Protein AF-A0A076MZD9-F1 (afdb_monomer_lite)

Structure (mmCIF, N/CA/C/O backbone):
data_AF-A0A076MZD9-F1
#
_entry.id   AF-A0A076MZD9-F1
#
loop_
_atom_site.group_PDB
_atom_site.id
_atom_site.type_symbol
_atom_site.label_atom_id
_atom_site.label_alt_id
_atom_site.label_comp_id
_atom_site.label_asym_id
_atom_site.label_entity_id
_atom_site.label_seq_id
_atom_site.pdbx_PDB_ins_code
_atom_site.Cartn_x
_atom_site.Cartn_y
_atom_site.Cartn_z
_atom_site.occupancy
_atom_site.B_iso_or_equiv
_atom_site.auth_seq_id
_atom_site.auth_comp_id
_atom_site.auth_asym_id
_atom_site.auth_atom_id
_atom_site.pdbx_PDB_model_num
ATOM 1 N N . MET A 1 1 ? -9.188 -20.557 -16.713 1.00 52.84 1 MET A N 1
ATOM 2 C CA . MET A 1 1 ? -7.982 -19.755 -16.389 1.00 52.84 1 MET A CA 1
ATOM 3 C C . MET A 1 1 ? -8.186 -19.098 -15.032 1.00 52.84 1 MET A C 1
ATOM 5 O O . MET A 1 1 ? -9.290 -18.648 -14.769 1.00 52.84 1 MET A O 1
ATOM 9 N N . GLY A 1 2 ? -7.178 -19.097 -14.156 1.0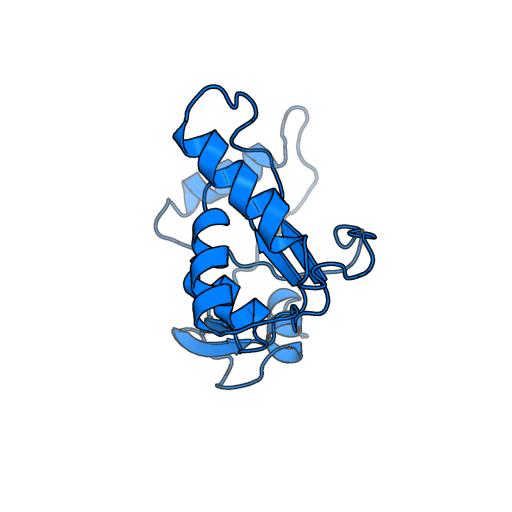0 81.75 2 GLY A N 1
ATOM 10 C CA . GLY A 1 2 ? -7.291 -18.503 -12.817 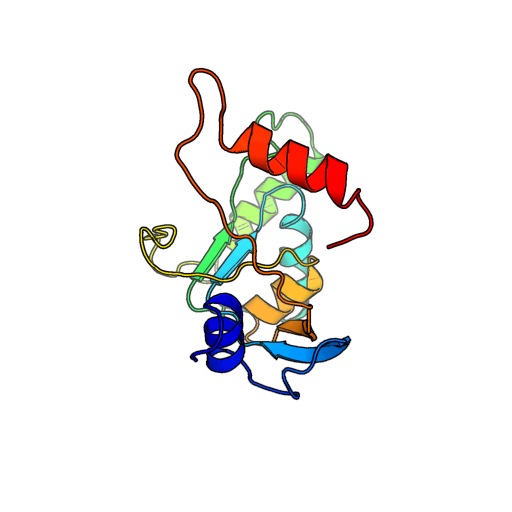1.00 81.75 2 GLY A CA 1
ATOM 11 C C . GLY A 1 2 ? -7.004 -16.998 -12.803 1.00 81.75 2 GLY A C 1
ATOM 12 O O . GLY A 1 2 ? -6.298 -16.494 -13.670 1.00 81.75 2 GLY A O 1
ATOM 13 N N . PHE A 1 3 ? -7.520 -16.295 -11.794 1.00 87.44 3 PHE A N 1
ATOM 14 C CA . PHE A 1 3 ? -7.261 -14.868 -11.579 1.00 87.44 3 PHE A CA 1
ATOM 15 C C . PHE A 1 3 ? -5.767 -14.551 -11.335 1.00 87.44 3 PHE A C 1
ATOM 17 O O . PHE A 1 3 ? -5.049 -15.399 -10.782 1.00 87.44 3 PHE A O 1
ATOM 24 N N . PRO A 1 4 ? -5.291 -13.336 -11.689 1.00 92.12 4 PRO A N 1
ATOM 25 C CA . PRO A 1 4 ? -3.926 -12.901 -11.394 1.00 92.12 4 PRO A CA 1
ATOM 26 C C . PRO A 1 4 ? -3.673 -12.828 -9.882 1.00 92.12 4 PRO A C 1
ATOM 28 O O . PRO A 1 4 ? -4.600 -12.693 -9.083 1.00 92.12 4 PRO A O 1
ATOM 31 N N . VAL A 1 5 ? -2.404 -12.895 -9.470 1.00 93.38 5 VAL A N 1
ATOM 32 C CA . VAL A 1 5 ? -2.030 -12.918 -8.043 1.00 93.38 5 VAL A CA 1
ATOM 33 C C . VAL A 1 5 ? -2.530 -11.690 -7.280 1.00 93.38 5 VAL A C 1
ATOM 35 O O . VAL A 1 5 ? -3.070 -11.841 -6.190 1.00 93.38 5 VAL A O 1
ATOM 38 N N . ALA A 1 6 ? -2.441 -10.497 -7.878 1.00 93.50 6 ALA A N 1
ATOM 39 C CA . ALA A 1 6 ? -2.953 -9.266 -7.278 1.00 93.50 6 ALA A CA 1
ATOM 40 C C . ALA A 1 6 ? -4.459 -9.360 -7.001 1.00 93.50 6 ALA A C 1
ATOM 42 O O . ALA A 1 6 ? -4.914 -8.986 -5.926 1.00 93.50 6 ALA A O 1
ATOM 43 N N . ARG A 1 7 ? -5.221 -9.951 -7.931 1.00 94.25 7 ARG A N 1
ATOM 44 C CA . ARG A 1 7 ? -6.657 -10.163 -7.755 1.00 94.25 7 ARG A CA 1
ATOM 45 C C . ARG A 1 7 ? -6.946 -11.119 -6.605 1.00 94.25 7 ARG A C 1
ATOM 47 O O . ARG A 1 7 ? -7.753 -10.800 -5.747 1.00 94.25 7 ARG A O 1
ATOM 54 N N . LYS A 1 8 ? -6.246 -12.251 -6.551 1.00 94.81 8 LYS A N 1
ATOM 55 C CA . LYS A 1 8 ? -6.401 -13.225 -5.461 1.00 94.81 8 LYS A CA 1
ATOM 56 C C . LYS A 1 8 ? -6.099 -12.613 -4.091 1.00 94.81 8 LYS A C 1
ATOM 58 O O . LYS A 1 8 ? -6.799 -12.915 -3.134 1.00 94.81 8 LYS A O 1
ATOM 63 N N . LEU A 1 9 ? -5.077 -11.756 -4.009 1.00 95.12 9 LEU A N 1
ATOM 64 C CA . LEU A 1 9 ? -4.731 -11.038 -2.781 1.00 95.12 9 LEU A CA 1
ATOM 65 C C . LEU A 1 9 ? -5.803 -10.018 -2.386 1.00 95.12 9 LEU A C 1
ATOM 67 O O . LEU A 1 9 ? -6.134 -9.935 -1.210 1.00 95.12 9 LEU A O 1
ATOM 71 N N . ILE A 1 10 ? -6.351 -9.265 -3.343 1.00 95.56 10 ILE A N 1
ATOM 72 C CA . ILE A 1 10 ? -7.463 -8.335 -3.092 1.00 95.56 10 ILE A CA 1
ATOM 73 C C . ILE A 1 10 ? -8.682 -9.110 -2.586 1.00 95.56 10 ILE A C 1
ATOM 75 O O . ILE A 1 10 ? -9.214 -8.783 -1.531 1.00 95.56 10 ILE A O 1
ATOM 79 N N . ASP A 1 11 ? -9.069 -10.180 -3.283 1.00 95.19 11 ASP A N 1
ATOM 80 C CA . ASP A 1 11 ? -10.244 -10.982 -2.938 1.00 95.19 11 ASP A CA 1
ATOM 81 C C . ASP A 1 11 ? -10.111 -11.618 -1.542 1.00 95.19 11 ASP A C 1
ATOM 83 O O . ASP A 1 11 ? -11.075 -11.634 -0.783 1.00 95.19 11 ASP A O 1
ATOM 87 N N . SER A 1 12 ? -8.917 -12.080 -1.147 1.00 95.81 12 SER A N 1
ATOM 88 C CA . SER A 1 12 ? -8.705 -12.676 0.181 1.00 95.81 12 SER A CA 1
ATOM 89 C C . SER A 1 12 ? -8.672 -11.665 1.338 1.00 95.81 12 SER A C 1
ATOM 91 O O . SER A 1 12 ? -8.647 -12.075 2.498 1.00 95.81 12 SER A O 1
ATOM 93 N N . HIS A 1 13 ? -8.614 -10.363 1.046 1.00 96.38 13 HIS A N 1
ATOM 94 C CA . HIS A 1 13 ? -8.588 -9.282 2.044 1.00 96.38 13 HIS A CA 1
ATOM 95 C C . HIS A 1 13 ? -9.804 -8.357 1.941 1.00 96.38 13 HIS A C 1
ATOM 97 O O . HIS A 1 13 ? -9.897 -7.396 2.705 1.00 96.38 13 HIS A O 1
ATOM 103 N N . LEU A 1 14 ? -10.732 -8.640 1.025 1.00 97.62 14 LEU A N 1
ATOM 104 C CA . LEU A 1 14 ? -11.941 -7.861 0.823 1.00 97.62 14 LEU A CA 1
ATOM 105 C C . LEU A 1 14 ? -12.865 -7.991 2.034 1.00 97.62 14 LEU A C 1
ATOM 107 O O . LEU A 1 14 ? -13.240 -9.094 2.426 1.00 97.62 14 LEU A O 1
ATOM 111 N N . VAL A 1 15 ? -13.242 -6.853 2.611 1.00 97.69 15 VAL A N 1
ATOM 112 C CA . VAL A 1 15 ? -14.207 -6.783 3.718 1.00 97.69 15 VAL A CA 1
ATOM 113 C C . VAL A 1 15 ? -15.501 -6.082 3.321 1.00 97.69 15 VAL A C 1
ATOM 115 O O . VAL A 1 15 ? -16.539 -6.336 3.925 1.00 97.69 15 VAL A O 1
ATOM 118 N N . SER A 1 16 ? -15.466 -5.222 2.300 1.00 97.69 16 SER A N 1
ATOM 119 C CA . SER A 1 16 ? -16.648 -4.534 1.780 1.00 97.69 16 SER A CA 1
ATOM 120 C C . SER A 1 16 ? -16.481 -4.138 0.311 1.00 97.69 16 SER A C 1
ATOM 122 O O . SER A 1 16 ? -15.366 -4.007 -0.200 1.00 97.69 16 SER A O 1
ATOM 124 N N . GLY A 1 17 ? -17.611 -3.933 -0.368 1.00 96.44 17 GLY A N 1
ATOM 125 C CA . GLY A 1 17 ? -17.660 -3.581 -1.786 1.00 96.44 17 GLY A CA 1
ATOM 126 C C . GLY A 1 17 ? -17.569 -4.788 -2.721 1.00 96.44 17 GLY A C 1
ATOM 127 O O . GLY A 1 17 ? -17.464 -5.938 -2.296 1.00 96.44 17 GLY A O 1
ATOM 128 N N . ALA A 1 18 ? -17.636 -4.512 -4.022 1.00 94.50 18 ALA A N 1
ATOM 129 C CA . ALA A 1 18 ? -17.438 -5.508 -5.066 1.00 94.50 18 ALA A CA 1
ATOM 130 C C . ALA A 1 18 ? -16.113 -5.215 -5.779 1.00 94.50 18 ALA A C 1
ATOM 132 O O . ALA A 1 18 ? -15.872 -4.062 -6.146 1.00 94.50 18 ALA A O 1
ATOM 133 N N . PRO A 1 19 ? -15.272 -6.227 -6.032 1.00 92.81 19 PRO A N 1
ATOM 134 C CA . PRO A 1 19 ? -13.977 -6.044 -6.672 1.00 92.81 19 PRO A CA 1
ATOM 135 C C . PRO A 1 19 ? -14.169 -5.841 -8.187 1.00 92.81 19 PRO A C 1
ATOM 137 O O . PRO A 1 19 ? -13.885 -6.708 -9.013 1.00 92.81 19 PRO A O 1
ATOM 140 N N . VAL A 1 20 ? -14.702 -4.680 -8.553 1.00 95.62 20 VAL A N 1
ATOM 141 C CA . VAL A 1 20 ? -14.967 -4.220 -9.919 1.00 95.62 20 VAL A CA 1
ATOM 142 C C . VAL A 1 20 ? -14.182 -2.922 -10.117 1.00 95.62 20 VAL A C 1
ATOM 144 O O . VAL A 1 20 ? -14.363 -2.017 -9.302 1.00 95.62 20 VAL A O 1
ATOM 147 N N . PRO A 1 21 ? -13.317 -2.803 -11.144 1.00 95.94 21 PRO A N 1
ATOM 148 C CA . PRO A 1 21 ? -12.514 -1.601 -11.360 1.00 95.94 21 PRO A CA 1
ATOM 149 C C . PRO A 1 21 ? -13.330 -0.303 -11.286 1.00 95.94 21 PRO A C 1
ATOM 151 O O . PRO A 1 21 ? -14.455 -0.225 -11.780 1.00 95.94 21 PRO A O 1
ATOM 154 N N . GLY A 1 22 ? -12.776 0.705 -10.611 1.00 95.44 22 GLY A N 1
ATOM 155 C CA . GLY A 1 22 ? -13.400 2.012 -10.397 1.00 95.44 22 GLY A CA 1
ATOM 156 C C . GLY A 1 22 ? -14.433 2.085 -9.263 1.00 95.44 22 GLY A C 1
ATOM 157 O O . GLY A 1 22 ? -14.733 3.193 -8.812 1.00 95.44 22 GLY A O 1
ATOM 158 N N . ARG A 1 23 ? -14.954 0.953 -8.763 1.00 97.06 23 ARG A N 1
ATOM 159 C CA . ARG A 1 23 ? -15.834 0.907 -7.578 1.00 97.06 23 ARG A CA 1
ATOM 160 C C . ARG A 1 23 ? -15.015 0.969 -6.292 1.00 97.06 23 ARG A C 1
ATOM 162 O O . ARG A 1 23 ? -13.865 0.545 -6.266 1.00 97.06 23 ARG A O 1
ATOM 169 N N . GLU A 1 24 ? -15.606 1.489 -5.225 1.00 97.50 24 GLU A N 1
ATOM 170 C CA . GLU A 1 24 ? -14.976 1.475 -3.905 1.00 97.50 24 GLU A CA 1
ATOM 171 C C . GLU A 1 24 ? -14.958 0.059 -3.315 1.00 97.50 24 GLU A C 1
ATOM 173 O O . GLU A 1 24 ? -15.928 -0.695 -3.436 1.00 97.50 24 GLU A O 1
ATOM 178 N N . ILE A 1 25 ? -13.836 -0.283 -2.687 1.00 97.75 25 ILE A N 1
ATOM 179 C CA . ILE A 1 25 ? -13.625 -1.520 -1.942 1.00 97.75 25 ILE A CA 1
ATOM 180 C C . ILE A 1 25 ? -12.986 -1.202 -0.592 1.00 97.75 25 ILE A C 1
ATOM 182 O O . ILE A 1 25 ? -12.149 -0.303 -0.494 1.00 97.75 25 ILE A O 1
ATOM 186 N N . GLY A 1 26 ? -13.357 -1.967 0.433 1.00 97.75 26 GLY A N 1
ATOM 187 C CA . GLY A 1 26 ? -12.688 -1.975 1.730 1.00 97.75 26 GLY A CA 1
ATOM 188 C C . GLY A 1 26 ? -11.789 -3.199 1.852 1.00 97.75 26 GLY A C 1
ATOM 189 O O . GLY A 1 26 ? -12.235 -4.326 1.619 1.00 97.75 26 GLY A O 1
ATOM 190 N N . LEU A 1 27 ? -10.531 -2.986 2.236 1.00 97.56 27 LEU A N 1
ATOM 191 C CA . LEU A 1 27 ? -9.541 -4.042 2.436 1.00 97.56 27 LEU A CA 1
ATOM 192 C C . LEU A 1 27 ? -9.068 -4.100 3.887 1.00 97.56 27 LEU A C 1
ATOM 194 O O . LEU A 1 27 ? -8.701 -3.086 4.480 1.00 97.56 27 LEU A O 1
ATOM 198 N N . ARG A 1 28 ? -9.004 -5.309 4.445 1.00 96.69 28 ARG A N 1
ATOM 199 C CA . ARG A 1 28 ? -8.325 -5.565 5.718 1.00 96.69 28 ARG A CA 1
ATOM 200 C C . ARG A 1 28 ? -6.817 -5.392 5.538 1.00 96.69 28 ARG A C 1
ATOM 202 O O . ARG A 1 28 ? -6.235 -5.958 4.616 1.00 96.69 28 ARG A O 1
ATOM 209 N N . VAL A 1 29 ? -6.183 -4.662 6.452 1.00 95.06 29 VAL A N 1
ATOM 210 C CA . VAL A 1 29 ? -4.735 -4.413 6.436 1.00 95.06 29 VAL A CA 1
ATOM 211 C C . VAL A 1 29 ? -4.030 -5.326 7.440 1.00 95.06 29 VAL A C 1
ATOM 213 O O . VAL A 1 29 ? -4.302 -5.272 8.637 1.00 95.06 29 VAL A O 1
ATOM 216 N N . ASP A 1 30 ? -3.099 -6.161 6.973 1.00 91.56 30 ASP A N 1
ATOM 217 C CA . ASP A 1 30 ? -2.307 -7.027 7.860 1.00 91.56 30 ASP A CA 1
ATOM 218 C C . ASP A 1 30 ? -1.163 -6.279 8.548 1.00 91.56 30 ASP A C 1
ATOM 220 O O . ASP A 1 30 ? -0.842 -6.543 9.711 1.00 91.56 30 ASP A O 1
ATOM 224 N N . GLN A 1 31 ? -0.513 -5.379 7.803 1.00 90.81 31 GLN A N 1
ATOM 225 C CA . GLN A 1 31 ? 0.705 -4.700 8.225 1.00 90.81 31 GLN A CA 1
ATOM 226 C C . GLN A 1 31 ? 0.697 -3.226 7.835 1.00 90.81 31 GLN A C 1
ATOM 228 O O . GLN A 1 31 ? 0.294 -2.869 6.731 1.00 90.81 31 GLN A O 1
ATOM 233 N N . THR A 1 32 ? 1.223 -2.381 8.717 1.00 90.06 32 THR A N 1
ATOM 234 C CA . THR A 1 32 ? 1.400 -0.946 8.477 1.00 90.06 32 THR A CA 1
ATOM 235 C C . THR A 1 32 ? 2.862 -0.549 8.624 1.00 90.06 32 THR A C 1
ATOM 237 O O . THR A 1 32 ? 3.544 -0.943 9.571 1.00 90.06 32 THR A O 1
ATOM 240 N N . LEU A 1 33 ? 3.344 0.258 7.680 1.00 89.31 33 LEU A N 1
ATOM 241 C CA .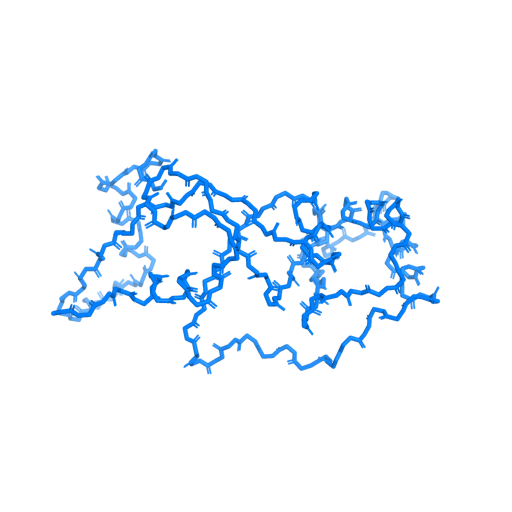 LEU A 1 33 ? 4.702 0.786 7.652 1.00 89.31 33 LEU A CA 1
ATOM 242 C C . LEU A 1 33 ? 4.629 2.306 7.556 1.00 89.31 33 LEU A C 1
ATOM 244 O O . LEU A 1 33 ? 4.061 2.855 6.617 1.00 89.31 33 LEU A O 1
ATOM 248 N N . THR A 1 34 ? 5.220 2.982 8.532 1.00 86.94 34 THR A N 1
ATOM 249 C CA . THR A 1 34 ? 5.393 4.437 8.540 1.00 86.94 34 THR A CA 1
ATOM 250 C C . THR A 1 34 ? 6.868 4.781 8.401 1.00 86.94 34 THR A C 1
ATOM 252 O O . THR A 1 34 ? 7.723 3.991 8.794 1.00 86.94 34 THR A O 1
ATOM 255 N N . GLN A 1 35 ? 7.176 5.955 7.862 1.00 82.81 35 GLN A N 1
ATOM 256 C CA . GLN A 1 35 ? 8.532 6.508 7.863 1.00 82.81 35 GLN A CA 1
ATOM 257 C C . GLN A 1 35 ? 8.593 7.770 8.736 1.00 82.81 35 GLN A C 1
ATOM 259 O O . GLN A 1 35 ? 7.582 8.236 9.263 1.00 82.81 35 GLN A O 1
ATOM 264 N N . ASP A 1 36 ? 9.779 8.302 8.978 1.00 75.69 36 ASP A N 1
ATOM 265 C CA . ASP A 1 36 ? 10.030 9.362 9.947 1.00 75.69 36 ASP A CA 1
ATOM 266 C C . ASP A 1 36 ? 9.706 10.790 9.492 1.00 75.69 36 ASP A C 1
ATOM 268 O O . ASP A 1 36 ? 9.604 11.668 10.353 1.00 75.69 36 ASP A O 1
ATOM 272 N N . ALA A 1 37 ? 9.517 11.017 8.196 1.00 72.94 37 ALA A N 1
ATOM 273 C CA . ALA A 1 37 ? 9.039 12.256 7.592 1.00 72.94 37 ALA A CA 1
ATOM 274 C C . ALA A 1 37 ? 7.501 12.410 7.666 1.00 72.94 37 ALA A C 1
ATOM 276 O O . ALA A 1 37 ? 7.036 13.440 8.158 1.00 72.94 37 ALA A O 1
ATOM 277 N N . THR A 1 38 ? 6.716 11.405 7.256 1.00 71.50 38 THR A N 1
ATOM 278 C CA . THR A 1 38 ? 5.236 11.435 7.212 1.00 71.50 38 THR A CA 1
ATOM 279 C C . THR A 1 38 ? 4.578 10.708 8.377 1.00 71.50 38 THR A C 1
ATOM 281 O O . THR A 1 38 ? 3.505 11.103 8.824 1.00 71.50 38 THR A O 1
ATOM 284 N N . GLY A 1 39 ? 5.229 9.694 8.947 1.00 70.50 39 GLY A N 1
ATOM 285 C CA . GLY A 1 39 ? 4.686 8.949 10.079 1.00 70.50 39 GLY A CA 1
ATOM 286 C C . GLY A 1 39 ? 4.521 9.807 11.327 1.00 70.50 39 GLY A C 1
ATOM 287 O O . GLY A 1 39 ? 3.763 9.465 12.226 1.00 70.50 39 GLY A O 1
ATOM 288 N N . THR A 1 40 ? 5.225 10.927 11.453 1.00 72.69 40 THR A N 1
ATOM 289 C CA . THR A 1 40 ? 5.031 11.841 12.590 1.00 72.69 40 THR A CA 1
ATOM 290 C C . THR A 1 40 ? 3.655 12.476 12.625 1.00 72.69 40 THR A C 1
ATOM 292 O O . THR A 1 40 ? 3.277 12.914 13.701 1.00 72.69 40 THR A O 1
ATOM 295 N N . LEU A 1 41 ? 2.939 12.521 11.496 1.00 79.56 41 LEU A N 1
ATOM 296 C CA . LEU A 1 41 ? 1.546 12.953 11.477 1.00 79.56 41 LEU A CA 1
ATOM 297 C C . LEU A 1 41 ? 0.682 11.898 12.164 1.00 79.56 41 LEU A C 1
ATOM 299 O O . LEU A 1 41 ? 0.095 12.240 13.171 1.00 79.56 41 LEU A O 1
ATOM 303 N N . VAL A 1 42 ? 0.834 10.618 11.780 1.00 84.88 42 VAL A N 1
ATOM 304 C CA . VAL A 1 42 ? 0.091 9.438 12.294 1.00 84.88 42 VAL A CA 1
ATOM 305 C C . VAL A 1 42 ? -0.034 9.371 13.828 1.00 84.88 42 VAL A C 1
ATOM 307 O O . VAL A 1 42 ? -0.990 8.814 14.353 1.00 84.88 42 VAL A O 1
ATOM 310 N N . MET A 1 43 ? 0.956 9.864 14.579 1.00 82.38 43 MET A N 1
ATOM 311 C CA . MET A 1 43 ? 0.982 9.718 16.044 1.00 82.38 43 MET A CA 1
ATOM 312 C C . MET A 1 43 ? -0.076 10.587 16.752 1.00 82.38 43 MET A C 1
ATOM 314 O O . MET A 1 43 ? -0.836 10.031 17.544 1.00 82.38 43 MET A O 1
ATOM 318 N N . PRO A 1 44 ? -0.175 11.898 16.462 1.00 82.88 44 PRO A N 1
ATOM 319 C CA . PRO A 1 44 ? -1.313 12.731 16.831 1.00 82.88 44 PRO A CA 1
ATOM 320 C C . PRO A 1 44 ? -2.691 12.128 16.536 1.00 82.88 44 PRO A C 1
ATOM 322 O O . PRO A 1 44 ? -3.546 12.172 17.418 1.00 82.88 44 PRO A O 1
ATOM 325 N N . GLU A 1 45 ? -2.934 11.534 15.357 1.00 87.62 45 GLU A N 1
ATOM 326 C CA . GLU A 1 45 ? -4.260 10.948 15.097 1.00 87.62 45 GLU A CA 1
ATOM 327 C C . GLU A 1 45 ? -4.517 9.719 15.975 1.00 87.62 45 GLU A C 1
ATOM 329 O O . GLU A 1 45 ? -5.618 9.554 16.494 1.00 87.62 45 GLU A O 1
ATOM 334 N N . LEU A 1 46 ? -3.505 8.880 16.215 1.00 85.88 46 LEU A N 1
ATOM 335 C CA . LEU A 1 46 ? -3.636 7.735 17.123 1.00 85.88 46 LEU A CA 1
ATOM 336 C C . LEU A 1 46 ? -3.912 8.160 18.571 1.00 85.88 46 LEU A C 1
ATOM 338 O O . LEU A 1 46 ? -4.672 7.490 19.270 1.00 85.88 46 LEU A O 1
ATOM 342 N N . GLU A 1 47 ? -3.318 9.268 19.019 1.00 83.38 47 GLU A N 1
ATOM 343 C CA . GLU A 1 47 ? -3.606 9.841 20.335 1.00 83.38 47 GLU A CA 1
ATOM 344 C C . GLU A 1 47 ? -5.026 10.408 20.411 1.00 83.38 47 GLU A C 1
ATOM 346 O O . GLU A 1 47 ? -5.727 10.138 21.386 1.00 83.38 47 GLU A O 1
ATOM 351 N N . ALA A 1 48 ? -5.479 11.115 19.372 1.00 87.62 48 ALA A N 1
ATOM 352 C CA . ALA A 1 48 ? -6.850 11.617 19.284 1.00 87.62 48 ALA A CA 1
ATOM 353 C C . ALA A 1 48 ? -7.890 10.481 19.285 1.00 87.62 48 ALA A C 1
ATOM 355 O O . ALA A 1 48 ? -8.965 10.626 19.861 1.00 87.62 48 ALA A O 1
ATOM 356 N N . LEU A 1 49 ? -7.549 9.329 18.699 1.00 87.38 49 LEU A N 1
ATOM 357 C CA . LEU A 1 49 ? -8.359 8.108 18.740 1.00 87.38 49 LEU A CA 1
ATOM 358 C C . LEU A 1 49 ? -8.298 7.377 20.094 1.00 87.38 49 LEU A C 1
ATOM 360 O O . LEU A 1 49 ? -8.975 6.364 20.271 1.00 87.38 49 LEU A O 1
ATOM 364 N N . GLY A 1 50 ? -7.477 7.841 21.042 1.00 86.19 50 GLY A N 1
ATOM 365 C CA . GLY A 1 50 ? -7.285 7.192 22.338 1.00 86.19 50 GLY A CA 1
ATOM 366 C C . GLY A 1 50 ? -6.670 5.794 22.232 1.00 86.19 50 GLY A C 1
ATOM 367 O O . GLY A 1 50 ? -6.864 4.972 23.129 1.00 86.19 50 GLY A O 1
ATOM 368 N N . LEU A 1 51 ? -5.954 5.494 21.141 1.00 83.00 51 LEU A N 1
ATOM 369 C CA . LEU A 1 51 ? -5.477 4.144 20.866 1.00 83.00 51 LEU A CA 1
ATOM 370 C C . LEU A 1 51 ? -4.247 3.809 21.726 1.00 83.00 51 LEU A C 1
ATOM 372 O O . LEU A 1 51 ? -3.193 4.442 21.650 1.00 83.00 51 LEU A O 1
ATOM 376 N N . ASP A 1 52 ? -4.377 2.777 22.553 1.00 78.44 52 ASP A N 1
ATOM 377 C CA . ASP A 1 52 ? -3.352 2.291 23.481 1.00 78.44 52 ASP A CA 1
ATOM 378 C C . ASP A 1 52 ? -2.430 1.223 22.865 1.00 78.44 52 ASP A C 1
ATOM 380 O O . ASP A 1 52 ? -1.293 1.040 23.317 1.00 78.44 52 ASP A O 1
ATOM 384 N N . ARG A 1 53 ? -2.904 0.534 21.819 1.00 80.00 53 ARG A N 1
ATOM 385 C CA . ARG A 1 53 ? -2.165 -0.488 21.068 1.00 80.00 53 ARG A CA 1
ATOM 386 C C . ARG A 1 53 ? -2.596 -0.559 19.604 1.00 80.00 53 ARG A C 1
ATOM 388 O O . ARG A 1 53 ? -3.774 -0.413 19.284 1.00 80.00 53 ARG A O 1
ATOM 395 N N . ALA A 1 54 ? -1.650 -0.884 18.725 1.00 84.12 54 ALA A N 1
ATOM 396 C CA . ALA A 1 54 ? -1.968 -1.229 17.343 1.00 84.12 54 ALA A CA 1
ATOM 397 C C . ALA A 1 54 ? -2.886 -2.462 17.286 1.00 84.12 54 ALA A C 1
ATOM 399 O O . ALA A 1 54 ? -2.692 -3.426 18.031 1.00 84.12 54 ALA A O 1
ATOM 400 N N . ARG A 1 55 ? -3.868 -2.431 16.384 1.00 87.88 55 ARG A N 1
ATOM 401 C CA . ARG A 1 55 ? -4.785 -3.545 16.104 1.00 87.88 55 ARG A CA 1
ATOM 402 C C . ARG A 1 55 ? -4.431 -4.295 14.815 1.00 87.88 55 ARG A C 1
ATOM 404 O O . ARG A 1 55 ? -4.978 -5.368 14.577 1.00 87.88 55 ARG A O 1
ATOM 411 N N . THR A 1 56 ? -3.494 -3.782 14.013 1.00 84.50 56 THR A N 1
ATOM 412 C CA . THR A 1 56 ? -2.865 -4.540 12.919 1.00 84.50 56 THR A CA 1
ATOM 413 C C . THR A 1 56 ? -1.956 -5.635 13.466 1.00 84.50 56 THR A C 1
ATOM 415 O O . THR A 1 56 ? -1.438 -5.536 14.580 1.00 84.50 56 THR A O 1
ATOM 418 N N . GLY A 1 57 ? -1.723 -6.683 12.669 1.00 79.62 57 GLY A N 1
ATOM 419 C CA . GLY A 1 57 ? -0.831 -7.773 13.070 1.00 79.62 57 GLY A CA 1
ATOM 420 C C . GLY A 1 57 ? 0.606 -7.292 13.287 1.00 79.62 57 GLY A C 1
ATOM 421 O O . GLY A 1 57 ? 1.279 -7.730 14.219 1.00 79.62 57 GLY A O 1
ATOM 422 N N . VAL A 1 58 ? 1.071 -6.363 12.444 1.00 84.50 58 VAL A N 1
ATOM 423 C CA . VAL A 1 58 ? 2.380 -5.710 12.573 1.00 84.50 58 VAL A CA 1
ATOM 424 C C . VAL A 1 58 ? 2.261 -4.226 12.222 1.00 84.50 58 VAL A C 1
ATOM 426 O O . VAL A 1 58 ? 1.760 -3.881 11.157 1.00 84.50 58 VAL A O 1
ATOM 429 N N . SER A 1 59 ? 2.787 -3.344 13.074 1.00 84.25 59 SER A N 1
ATOM 430 C CA . SER A 1 59 ? 2.908 -1.910 12.780 1.00 84.25 59 SER A CA 1
ATOM 431 C C . SER A 1 59 ? 4.319 -1.422 13.075 1.00 84.25 59 SER A C 1
ATOM 433 O O . SER A 1 59 ? 4.828 -1.624 14.178 1.00 84.25 59 SER A O 1
ATOM 435 N N . ILE A 1 60 ? 4.975 -0.826 12.078 1.00 84.12 60 ILE A N 1
ATOM 436 C CA . ILE A 1 60 ? 6.393 -0.454 12.134 1.00 84.12 60 ILE A CA 1
ATOM 437 C C . ILE A 1 60 ? 6.589 0.988 11.707 1.00 84.12 60 ILE A C 1
ATOM 439 O O . ILE A 1 60 ? 5.895 1.513 10.834 1.00 84.12 60 ILE A O 1
ATOM 443 N N . ARG A 1 61 ? 7.603 1.614 12.301 1.00 81.25 61 ARG A N 1
ATOM 444 C CA . ARG A 1 61 ? 8.138 2.897 11.873 1.00 81.25 61 ARG A CA 1
ATOM 445 C C . ARG A 1 61 ? 9.603 2.766 11.487 1.00 81.25 61 ARG A C 1
ATOM 447 O O . ARG A 1 61 ? 10.419 2.395 12.325 1.00 81.25 61 ARG A O 1
ATOM 454 N N . TYR A 1 62 ? 9.925 3.123 10.253 1.00 81.31 62 TYR A N 1
ATOM 455 C CA . TYR A 1 62 ? 11.292 3.300 9.784 1.00 81.31 62 TYR A CA 1
ATOM 456 C C . TYR A 1 62 ? 11.779 4.720 10.079 1.00 81.31 62 TYR A C 1
ATOM 458 O O . TYR A 1 62 ? 10.992 5.667 10.166 1.00 81.31 62 TYR A O 1
ATOM 466 N N . VAL A 1 63 ? 13.086 4.837 10.305 1.00 77.69 63 VAL A N 1
ATOM 467 C CA . VAL A 1 63 ? 13.786 6.105 10.519 1.00 77.69 63 VAL A CA 1
ATOM 468 C C . VAL A 1 63 ? 14.959 6.133 9.558 1.00 77.69 63 VAL A C 1
ATOM 470 O O . VAL A 1 63 ? 16.006 5.555 9.834 1.00 77.69 63 VAL A O 1
ATOM 473 N N . ASP A 1 64 ? 14.735 6.731 8.402 1.00 76.75 64 ASP A N 1
ATOM 474 C CA . ASP A 1 64 ? 15.634 6.640 7.254 1.00 76.75 64 ASP A CA 1
ATOM 475 C C . ASP A 1 64 ? 15.676 7.931 6.427 1.00 76.75 64 ASP A C 1
ATOM 477 O O . ASP A 1 64 ? 16.665 8.165 5.738 1.00 76.75 64 ASP A O 1
ATOM 481 N N . HIS A 1 65 ? 14.665 8.803 6.528 1.00 74.56 65 HIS A N 1
ATOM 482 C CA . HIS A 1 65 ? 14.616 10.053 5.769 1.00 74.56 65 HIS A CA 1
ATOM 483 C C . HIS A 1 65 ? 15.353 11.202 6.477 1.00 74.56 65 HIS A C 1
ATOM 485 O O . HIS A 1 65 ? 15.870 12.091 5.808 1.00 74.56 65 HIS A O 1
ATOM 491 N N . ASN A 1 66 ? 15.447 11.188 7.813 1.00 65.00 66 ASN A N 1
ATOM 492 C CA . ASN A 1 66 ? 16.127 12.219 8.606 1.00 65.00 66 ASN A CA 1
ATOM 493 C C . ASN A 1 66 ? 17.337 11.640 9.358 1.00 65.00 66 ASN A C 1
ATOM 495 O O . ASN A 1 66 ? 17.320 11.470 10.582 1.00 65.00 66 ASN A O 1
ATOM 499 N N . LEU A 1 67 ? 18.407 11.343 8.614 1.00 64.31 67 LEU A N 1
ATOM 500 C CA . LEU A 1 67 ? 19.679 10.858 9.169 1.00 64.31 67 LEU A CA 1
ATOM 501 C C . LEU A 1 67 ? 20.462 11.971 9.892 1.00 64.31 67 LEU A C 1
ATOM 503 O O . LEU A 1 67 ? 21.009 11.740 10.970 1.00 64.31 67 LEU A O 1
ATOM 507 N N . LEU A 1 68 ? 20.461 13.196 9.353 1.00 59.56 68 LEU A N 1
ATOM 508 C CA . LEU A 1 68 ? 21.046 14.378 9.995 1.00 59.56 68 LEU A CA 1
ATOM 509 C C . LEU A 1 68 ? 19.966 15.118 10.787 1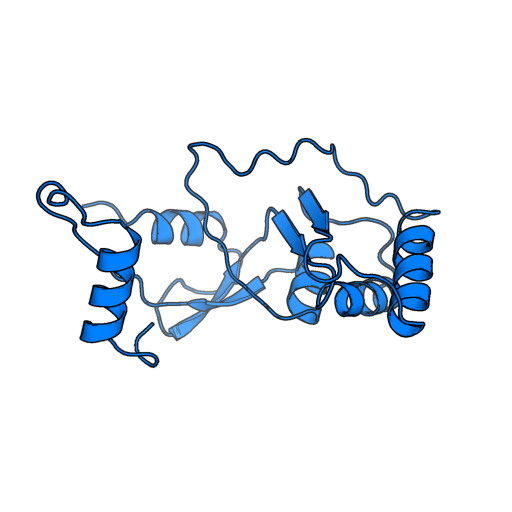.00 59.56 68 LEU A C 1
ATOM 511 O O . LEU A 1 68 ? 19.123 15.829 10.254 1.00 59.56 68 LEU A O 1
ATOM 515 N N . GLN A 1 69 ? 19.983 14.906 12.095 1.00 55.12 69 GLN A N 1
ATOM 516 C CA . GLN A 1 69 ? 18.940 15.319 13.031 1.00 55.12 69 GLN A CA 1
ATOM 517 C C . GLN A 1 69 ? 19.313 16.601 13.788 1.00 55.12 69 GLN A C 1
ATOM 519 O O . GLN A 1 69 ? 19.250 16.637 15.017 1.00 55.12 69 GLN A O 1
ATOM 524 N N . ALA A 1 70 ? 19.764 17.615 13.051 1.00 55.53 70 ALA A N 1
ATOM 525 C CA . ALA A 1 70 ? 20.407 18.807 13.607 1.00 55.53 70 ALA A CA 1
ATOM 526 C C . ALA A 1 70 ? 19.443 19.957 13.956 1.00 55.53 70 ALA A C 1
ATOM 528 O O . ALA A 1 70 ? 19.867 20.919 14.588 1.00 55.53 70 ALA A O 1
ATOM 529 N N . ASP A 1 71 ? 18.167 19.876 13.566 1.00 55.25 71 ASP A N 1
ATOM 530 C CA . ASP A 1 71 ? 17.191 20.944 13.791 1.00 55.25 71 ASP A CA 1
ATOM 531 C C . ASP A 1 71 ? 16.238 20.669 14.975 1.00 55.25 71 ASP A C 1
ATOM 533 O O . ASP A 1 71 ? 16.027 19.540 15.434 1.00 55.25 71 ASP A O 1
ATOM 537 N N . GLU A 1 72 ? 15.641 21.740 15.501 1.00 53.50 72 GLU A N 1
ATOM 538 C CA . GLU A 1 72 ? 14.765 21.672 16.675 1.00 53.50 72 GLU A CA 1
ATOM 539 C C . GLU A 1 72 ? 13.422 20.982 16.376 1.00 53.50 72 GLU A C 1
ATOM 541 O O . GLU A 1 72 ? 12.870 20.284 17.232 1.00 53.50 72 GLU A O 1
ATOM 546 N N . LYS A 1 73 ? 12.943 21.060 15.126 1.00 53.59 73 LYS A N 1
ATOM 547 C CA . LYS A 1 73 ? 11.763 20.311 14.657 1.00 53.59 73 LYS A CA 1
ATOM 548 C C . LYS A 1 73 ? 11.978 18.805 14.792 1.00 53.59 73 LYS A C 1
ATOM 550 O O . LYS A 1 73 ? 11.062 18.076 15.185 1.00 53.59 73 LYS A O 1
ATOM 555 N N . ASN A 1 74 ? 13.190 18.321 14.536 1.00 53.41 74 ASN A N 1
ATOM 556 C CA . ASN A 1 74 ? 13.516 16.924 14.731 1.00 53.41 74 ASN A CA 1
ATOM 557 C C . ASN A 1 74 ? 13.660 16.540 16.222 1.00 53.41 74 ASN A C 1
ATOM 559 O O . ASN A 1 74 ? 13.326 15.409 16.588 1.00 53.41 74 ASN A O 1
ATOM 563 N N . ARG A 1 75 ? 14.048 17.468 17.113 1.00 48.75 75 ARG A N 1
ATOM 564 C CA . ARG A 1 75 ? 14.053 17.252 18.578 1.00 48.75 75 ARG A CA 1
ATOM 565 C C . ARG A 1 75 ? 12.646 17.008 19.132 1.00 48.75 75 ARG A C 1
ATOM 567 O O . ARG A 1 75 ? 12.458 16.045 19.874 1.00 48.75 75 ARG A O 1
ATOM 574 N N . THR A 1 76 ? 11.648 17.782 18.705 1.00 47.66 76 THR A N 1
ATOM 575 C CA . THR A 1 76 ? 10.239 17.530 19.061 1.00 47.66 76 THR A CA 1
ATOM 576 C C . THR A 1 76 ? 9.758 16.191 18.492 1.00 47.66 76 THR A C 1
ATOM 578 O O . THR A 1 76 ? 9.118 15.406 19.180 1.00 47.66 76 THR A O 1
ATOM 581 N N . ARG A 1 77 ? 10.158 15.816 17.269 1.00 52.19 77 ARG A N 1
ATOM 582 C CA . ARG A 1 77 ? 9.864 14.467 16.741 1.00 52.19 77 ARG A CA 1
ATOM 583 C C . ARG A 1 77 ? 10.501 13.350 17.582 1.00 52.19 77 ARG A C 1
ATOM 585 O O . ARG A 1 77 ? 9.917 12.276 17.687 1.00 52.19 77 ARG A O 1
ATOM 592 N N . ARG A 1 78 ? 11.677 13.564 18.191 1.00 53.16 78 ARG A N 1
ATOM 593 C CA . ARG A 1 78 ? 12.322 12.591 19.099 1.00 53.16 78 ARG A CA 1
ATOM 594 C C . ARG A 1 78 ? 11.558 12.411 20.405 1.00 53.16 78 ARG A C 1
ATOM 596 O O . ARG A 1 78 ? 11.434 11.272 20.847 1.00 53.16 78 ARG A O 1
ATOM 603 N N . THR A 1 79 ? 11.051 13.484 21.012 1.00 50.09 79 THR A N 1
ATOM 604 C CA . THR A 1 79 ? 10.275 13.369 22.257 1.00 50.09 79 THR A CA 1
ATOM 605 C C . THR A 1 79 ? 9.003 12.563 22.030 1.00 50.09 79 THR A C 1
ATOM 607 O O . THR A 1 79 ? 8.744 11.665 22.819 1.00 50.09 79 THR A O 1
ATOM 610 N N . TRP A 1 80 ? 8.317 12.748 20.897 1.00 49.84 80 TRP A N 1
ATOM 611 C CA . TRP A 1 80 ? 7.172 11.918 20.495 1.00 49.84 80 TRP A CA 1
ATOM 612 C C . TRP A 1 80 ? 7.539 10.463 20.158 1.00 49.84 80 TRP A C 1
ATOM 614 O O . TRP A 1 80 ? 6.813 9.546 20.533 1.00 49.84 80 TRP A O 1
ATOM 624 N N . ARG A 1 81 ? 8.688 10.207 19.510 1.00 51.03 81 ARG A N 1
ATOM 625 C CA . ARG A 1 81 ? 9.208 8.831 19.326 1.00 51.03 81 ARG A CA 1
ATOM 626 C C . ARG A 1 81 ? 9.478 8.147 20.667 1.00 51.03 81 ARG A C 1
ATOM 628 O O . ARG A 1 81 ? 9.215 6.959 20.818 1.00 51.03 81 ARG A O 1
ATOM 635 N N . ALA A 1 82 ? 10.032 8.888 21.624 1.00 50.38 82 ALA A N 1
ATOM 636 C CA . ALA A 1 82 ? 10.392 8.369 22.934 1.00 50.38 82 ALA A CA 1
ATOM 637 C C . ALA A 1 82 ? 9.185 8.237 23.877 1.00 50.38 82 ALA A C 1
ATOM 639 O O . ALA A 1 82 ? 9.197 7.333 24.708 1.00 50.38 82 ALA A O 1
ATOM 640 N N . SER A 1 83 ? 8.173 9.105 23.769 1.00 47.81 83 SER A N 1
ATOM 641 C CA . SER A 1 83 ? 6.962 9.092 24.601 1.00 47.81 83 SER A CA 1
ATOM 642 C C . SER A 1 83 ? 5.893 8.147 24.061 1.00 47.81 83 SER A C 1
ATOM 644 O O . SER A 1 83 ? 5.286 7.430 24.847 1.00 47.81 83 SER A O 1
ATOM 646 N N . GLY A 1 84 ? 5.732 8.045 22.736 1.00 49.59 84 GLY A N 1
ATOM 647 C CA . GLY A 1 84 ? 4.830 7.078 22.106 1.00 49.59 84 GLY A CA 1
ATOM 648 C C . GLY A 1 84 ? 5.151 5.637 22.512 1.00 49.59 84 GLY A C 1
ATOM 649 O O . GLY A 1 84 ? 4.243 4.846 22.721 1.00 49.59 84 GLY A O 1
ATOM 650 N N . CYS A 1 85 ? 6.432 5.324 22.739 1.00 44.47 85 CYS A N 1
ATOM 651 C CA . CYS A 1 85 ? 6.892 4.030 23.254 1.00 44.47 85 CYS A CA 1
ATOM 652 C C . CYS A 1 85 ? 6.834 3.890 24.791 1.00 44.47 85 CYS A C 1
ATOM 654 O O . CYS A 1 85 ? 6.973 2.778 25.301 1.00 44.47 85 CYS A O 1
ATOM 656 N N . ARG A 1 86 ? 6.665 4.980 25.553 1.00 35.91 86 ARG A N 1
ATOM 657 C CA . ARG A 1 86 ? 6.638 4.957 27.027 1.00 35.91 86 ARG A CA 1
ATOM 658 C C . ARG A 1 86 ? 5.193 4.987 27.515 1.00 35.91 86 ARG A C 1
ATOM 660 O O . ARG A 1 86 ? 4.611 6.044 27.711 1.00 35.91 86 ARG A O 1
ATOM 667 N N . GLY A 1 87 ? 4.632 3.797 27.717 1.00 36.91 87 GLY A N 1
ATOM 668 C CA . GLY A 1 87 ? 3.338 3.589 28.383 1.00 36.91 87 GLY A CA 1
ATOM 669 C C . GLY A 1 87 ? 2.244 2.990 27.499 1.00 36.91 87 GLY A C 1
ATOM 670 O O . GLY A 1 87 ? 1.296 2.416 28.021 1.00 36.91 87 GLY A O 1
ATOM 671 N N . ARG A 1 88 ? 2.397 3.039 26.173 1.00 43.56 88 ARG A N 1
ATOM 672 C CA . ARG A 1 88 ? 1.505 2.384 25.205 1.00 43.56 88 ARG A CA 1
ATOM 673 C C . ARG A 1 88 ? 2.292 1.264 24.526 1.00 43.56 88 ARG A C 1
ATOM 675 O O . ARG A 1 88 ? 3.428 1.469 24.098 1.00 43.56 88 ARG A O 1
ATOM 682 N N . ARG A 1 89 ? 1.768 0.037 24.531 1.00 36.75 89 ARG A N 1
ATOM 683 C CA . ARG A 1 89 ? 2.512 -1.175 24.141 1.00 36.75 89 ARG A CA 1
ATOM 684 C C . ARG A 1 89 ? 2.577 -1.275 22.610 1.00 36.75 89 ARG A C 1
ATOM 686 O O . ARG A 1 89 ? 1.911 -2.102 22.000 1.00 36.75 89 ARG A O 1
ATOM 693 N N . TRP A 1 90 ? 3.396 -0.430 21.985 1.00 47.06 90 TRP A N 1
ATOM 694 C CA . TRP A 1 90 ? 3.733 -0.478 20.557 1.00 47.06 90 TRP A CA 1
ATOM 695 C C . TRP A 1 90 ? 4.880 -1.463 20.318 1.00 47.06 90 TRP A C 1
ATOM 697 O O . TRP A 1 90 ? 5.967 -1.103 19.876 1.00 47.06 90 TRP A O 1
ATOM 707 N N . SER A 1 91 ? 4.669 -2.724 20.683 1.00 35.84 91 SER A N 1
ATOM 708 C CA . SER A 1 91 ? 5.616 -3.800 20.402 1.00 35.84 91 SER A CA 1
ATOM 709 C C . SER A 1 91 ? 4.866 -5.104 20.156 1.00 35.84 91 SER A C 1
ATOM 711 O O . SER A 1 91 ? 4.633 -5.911 21.053 1.00 35.84 91 SER A O 1
ATOM 713 N N . GLY A 1 92 ? 4.485 -5.311 18.895 1.00 31.47 92 GLY A N 1
ATOM 714 C CA . GLY A 1 92 ? 4.401 -6.664 18.350 1.00 31.47 92 GLY A CA 1
ATOM 715 C C . GLY A 1 92 ? 5.818 -7.224 18.147 1.00 31.47 92 GLY A C 1
ATOM 716 O O . GLY A 1 92 ? 6.776 -6.445 18.120 1.00 31.47 92 GLY A O 1
ATOM 717 N N . PRO A 1 93 ? 5.994 -8.552 18.026 1.00 29.03 93 PRO A N 1
ATOM 718 C CA . PRO A 1 93 ? 7.313 -9.156 17.869 1.00 29.03 93 PRO A CA 1
ATOM 719 C C . PRO A 1 93 ? 8.061 -8.523 16.688 1.00 29.03 93 PRO A C 1
ATOM 721 O O . PRO A 1 93 ? 7.617 -8.584 15.544 1.00 29.03 93 PRO A O 1
ATOM 724 N N . THR A 1 94 ? 9.228 -7.941 16.970 1.00 30.50 94 THR A N 1
ATOM 725 C CA . THR A 1 94 ? 10.157 -7.255 16.052 1.00 30.50 94 THR A CA 1
ATOM 726 C C . THR A 1 94 ? 10.862 -8.205 15.072 1.00 30.50 94 THR A C 1
ATOM 728 O O . THR A 1 94 ? 12.028 -8.033 14.726 1.00 30.50 94 THR A O 1
ATOM 731 N N . ARG A 1 95 ? 10.159 -9.224 14.571 1.00 30.47 95 ARG A N 1
ATOM 732 C CA . ARG A 1 95 ? 10.590 -10.017 13.416 1.00 30.47 95 ARG A CA 1
ATOM 733 C C . ARG A 1 95 ? 9.843 -9.552 12.178 1.00 30.47 95 ARG A C 1
ATOM 735 O O . ARG A 1 95 ? 9.079 -10.299 11.572 1.00 30.47 95 ARG A O 1
ATOM 742 N N . THR A 1 96 ? 10.114 -8.323 11.755 1.00 35.88 96 THR A N 1
ATOM 743 C CA . THR A 1 96 ? 9.773 -7.899 10.400 1.00 35.88 96 THR A CA 1
ATOM 744 C C . THR A 1 96 ? 10.723 -8.567 9.427 1.00 35.88 96 THR A C 1
ATOM 746 O O . THR A 1 96 ? 11.767 -8.042 9.049 1.00 35.88 96 THR A O 1
ATOM 749 N N . ARG A 1 97 ? 10.365 -9.768 8.994 1.00 36.38 97 ARG A N 1
ATOM 750 C CA . ARG A 1 97 ? 10.812 -10.220 7.688 1.00 36.38 97 ARG A CA 1
ATOM 751 C C . ARG A 1 97 ? 9.869 -9.526 6.711 1.00 36.38 97 ARG A C 1
ATOM 753 O O . ARG A 1 97 ? 8.676 -9.816 6.736 1.00 36.38 97 ARG A O 1
ATOM 760 N N . ALA A 1 98 ? 10.380 -8.648 5.842 1.00 43.84 98 ALA A N 1
ATOM 761 C CA . ALA A 1 98 ? 9.711 -8.453 4.554 1.00 43.84 98 ALA A CA 1
ATOM 762 C C . ALA A 1 98 ? 9.358 -9.858 4.037 1.00 43.84 98 ALA A C 1
ATOM 764 O O . ALA A 1 98 ? 10.208 -10.745 4.207 1.00 43.84 98 ALA A O 1
ATOM 765 N N . PRO A 1 99 ? 8.142 -10.120 3.529 1.00 46.62 99 PRO A N 1
ATOM 766 C CA . PRO A 1 99 ? 7.741 -11.463 3.130 1.00 46.62 99 PRO A CA 1
ATOM 767 C C . PRO A 1 99 ? 8.714 -11.988 2.066 1.00 46.62 99 PRO A C 1
ATOM 769 O O . PRO A 1 99 ? 8.553 -11.762 0.873 1.00 46.62 99 PRO A O 1
ATOM 772 N N . ARG A 1 100 ? 9.782 -12.671 2.494 1.00 39.59 100 ARG A N 1
ATOM 773 C CA . ARG A 1 100 ? 10.759 -13.280 1.599 1.00 39.59 100 ARG A CA 1
ATOM 774 C C . ARG A 1 100 ? 10.060 -14.489 0.996 1.00 39.59 100 ARG A C 1
ATOM 776 O O . ARG A 1 100 ? 9.902 -15.500 1.675 1.00 39.59 100 ARG A O 1
ATOM 783 N N . GLY A 1 101 ? 9.600 -14.343 -0.243 1.00 54.97 101 GLY A N 1
ATOM 784 C CA . GLY A 1 101 ? 9.002 -15.422 -1.031 1.00 54.97 101 GLY A CA 1
ATOM 785 C C . GLY A 1 101 ? 7.488 -15.612 -0.888 1.00 54.97 101 GLY A C 1
ATOM 786 O O . GLY A 1 101 ? 6.983 -16.625 -1.361 1.00 54.97 101 GLY A O 1
ATOM 787 N N . ARG A 1 102 ? 6.744 -14.678 -0.274 1.00 69.38 102 ARG A N 1
ATOM 788 C CA . ARG A 1 102 ? 5.267 -14.696 -0.284 1.00 69.38 102 ARG A CA 1
ATOM 789 C C . ARG A 1 102 ? 4.720 -13.506 -1.077 1.00 69.38 102 ARG A C 1
ATOM 791 O O . ARG A 1 102 ? 5.200 -12.395 -0.863 1.00 69.38 102 ARG A O 1
ATOM 798 N N . PRO A 1 103 ? 3.731 -13.712 -1.965 1.00 81.62 103 PRO A N 1
ATOM 799 C CA . PRO A 1 103 ? 3.107 -12.610 -2.680 1.00 81.62 103 PRO A CA 1
ATOM 800 C C . PRO A 1 103 ? 2.405 -11.687 -1.679 1.00 81.62 103 PRO A C 1
ATOM 802 O O . PRO A 1 103 ? 1.701 -12.153 -0.785 1.00 81.62 103 PRO A O 1
ATOM 805 N N . ALA A 1 104 ? 2.621 -10.385 -1.828 1.00 86.00 104 ALA A N 1
ATOM 806 C CA . ALA A 1 104 ? 2.029 -9.345 -1.000 1.00 86.00 104 ALA A CA 1
ATOM 807 C C . ALA A 1 104 ? 1.539 -8.205 -1.896 1.00 86.00 104 ALA A C 1
ATOM 809 O O . ALA A 1 104 ? 2.104 -7.962 -2.963 1.00 86.00 104 ALA A O 1
ATOM 810 N N . CYS A 1 105 ? 0.488 -7.517 -1.459 1.00 88.81 105 CYS A N 1
ATOM 811 C CA . CYS A 1 105 ? -0.010 -6.305 -2.096 1.00 88.81 105 CYS A CA 1
ATOM 812 C C . CYS A 1 105 ? 0.257 -5.140 -1.144 1.00 88.81 105 CYS A C 1
ATOM 814 O O . CYS A 1 105 ? -0.111 -5.208 0.027 1.00 88.81 105 CYS A O 1
ATOM 816 N N . SER A 1 106 ? 0.935 -4.102 -1.625 1.00 90.69 106 SER A N 1
ATOM 817 C CA . SER A 1 106 ? 1.246 -2.905 -0.848 1.00 90.69 106 SER A CA 1
ATOM 818 C C . SER A 1 106 ? 0.634 -1.676 -1.508 1.00 90.69 106 SER A C 1
ATOM 820 O O . SER A 1 106 ? 0.604 -1.549 -2.734 1.00 90.69 106 SER A O 1
ATOM 822 N N . ARG A 1 107 ? 0.146 -0.751 -0.680 1.00 90.06 107 ARG A N 1
ATOM 823 C CA . ARG A 1 107 ? -0.422 0.520 -1.123 1.00 90.06 107 ARG A CA 1
ATOM 824 C C . ARG A 1 107 ? 0.103 1.643 -0.240 1.00 90.06 107 ARG A C 1
ATOM 826 O O . ARG A 1 107 ? 0.013 1.559 0.980 1.00 90.06 107 ARG A O 1
ATOM 833 N N . SER A 1 108 ? 0.632 2.689 -0.865 1.00 89.06 108 SER A N 1
ATOM 834 C CA . SER A 1 108 ? 0.954 3.940 -0.176 1.00 89.06 108 SER A CA 1
ATOM 835 C C . SER A 1 108 ? -0.321 4.751 0.025 1.00 89.06 108 SER A C 1
ATOM 837 O O . SER A 1 108 ? -1.098 4.914 -0.917 1.00 89.06 108 SER A O 1
ATOM 839 N N . VAL A 1 109 ? -0.524 5.249 1.242 1.00 90.62 109 VAL A N 1
ATOM 840 C CA . VAL A 1 109 ? -1.711 6.011 1.657 1.00 90.62 109 VAL A CA 1
ATOM 841 C C . VAL A 1 109 ? -1.294 7.181 2.558 1.00 90.62 109 VAL A C 1
ATOM 843 O O . VAL A 1 109 ? -0.118 7.294 2.918 1.00 90.62 109 VAL A O 1
ATOM 846 N N . GLY A 1 110 ? -2.231 8.075 2.878 1.00 88.88 110 GLY A N 1
ATOM 847 C CA . GLY A 1 110 ? -1.992 9.224 3.749 1.00 88.88 110 GLY A CA 1
ATOM 848 C C . GLY A 1 110 ? -1.911 8.856 5.234 1.00 88.88 110 GLY A C 1
ATOM 849 O O . GLY A 1 110 ? -2.097 7.707 5.635 1.00 88.88 110 GLY A O 1
ATOM 850 N N . GLY A 1 111 ? -1.586 9.849 6.070 1.00 87.75 111 GLY A N 1
ATOM 851 C CA . GLY A 1 111 ? -1.400 9.644 7.512 1.00 87.75 111 GLY A CA 1
ATOM 852 C C . GLY A 1 111 ? -2.668 9.157 8.219 1.00 87.75 111 GLY A C 1
ATOM 853 O O . GLY A 1 111 ? -2.595 8.232 9.027 1.00 87.75 111 GLY A O 1
ATOM 854 N N . LEU A 1 112 ? -3.823 9.719 7.850 1.00 90.31 112 LEU A N 1
ATOM 855 C CA . LEU A 1 112 ? -5.116 9.348 8.418 1.00 90.31 112 LEU A CA 1
ATOM 856 C C . LEU A 1 112 ? -5.483 7.902 8.079 1.00 90.31 112 LEU A C 1
ATOM 858 O O . LEU A 1 112 ? -5.851 7.141 8.966 1.00 90.31 112 LEU A O 1
ATOM 862 N N . GLU A 1 113 ? -5.332 7.488 6.822 1.00 92.50 113 GLU A N 1
ATOM 863 C CA . GLU A 1 113 ? -5.649 6.123 6.401 1.00 92.50 113 GLU A CA 1
ATOM 864 C C . GLU A 1 113 ? -4.748 5.102 7.101 1.00 92.50 113 GLU A C 1
ATOM 866 O O . GLU A 1 113 ? -5.221 4.040 7.507 1.00 92.50 113 GLU A O 1
ATOM 871 N N . VAL A 1 114 ? -3.462 5.425 7.306 1.00 91.06 114 VAL A N 1
ATOM 872 C CA . VAL A 1 114 ? -2.576 4.572 8.113 1.00 91.06 114 VAL A CA 1
ATOM 873 C C . VAL A 1 114 ? -3.031 4.526 9.573 1.00 91.06 114 VAL A C 1
ATOM 875 O O . VAL A 1 114 ? -3.033 3.443 10.156 1.00 91.06 114 VAL A O 1
ATOM 878 N N . ALA A 1 115 ? -3.413 5.655 10.176 1.00 91.50 115 ALA A N 1
ATOM 879 C CA . ALA A 1 115 ? -3.893 5.689 11.559 1.00 91.50 115 ALA A CA 1
ATOM 880 C C . ALA A 1 115 ? -5.156 4.832 11.741 1.00 91.50 115 ALA A C 1
ATOM 882 O O . ALA A 1 115 ? -5.224 4.024 12.667 1.00 91.50 115 ALA A O 1
ATOM 883 N N . MET A 1 116 ? -6.105 4.936 10.808 1.00 94.19 116 MET A N 1
ATOM 884 C CA . MET A 1 116 ? -7.326 4.128 10.782 1.00 94.19 116 MET A CA 1
ATOM 885 C C . MET A 1 116 ? -7.014 2.640 10.597 1.00 94.19 116 MET A C 1
ATOM 887 O O . MET A 1 116 ? -7.501 1.813 11.367 1.00 94.19 116 MET A O 1
ATOM 891 N N . ALA A 1 117 ? -6.112 2.292 9.673 1.00 93.62 117 ALA A N 1
ATOM 892 C CA . ALA A 1 117 ? -5.654 0.914 9.514 1.00 93.62 117 ALA A CA 1
ATOM 893 C C . ALA A 1 117 ? -5.034 0.368 10.810 1.00 93.62 117 ALA A C 1
ATOM 895 O O . ALA A 1 117 ? -5.384 -0.725 11.247 1.00 93.62 117 ALA A O 1
ATOM 896 N N . ILE A 1 118 ? -4.168 1.143 11.479 1.00 92.19 118 ILE A N 1
ATOM 897 C CA . ILE A 1 118 ? -3.593 0.796 12.792 1.00 92.19 118 ILE A CA 1
ATOM 898 C C . ILE A 1 118 ? -4.689 0.610 13.854 1.00 92.19 118 ILE A C 1
ATOM 900 O O . ILE A 1 118 ? -4.555 -0.272 14.705 1.00 92.19 118 ILE A O 1
ATOM 904 N N . ALA A 1 119 ? -5.769 1.392 13.795 1.00 92.50 119 ALA A N 1
ATOM 905 C CA . ALA A 1 119 ? -6.954 1.269 14.646 1.00 92.50 119 ALA A CA 1
ATOM 906 C C . ALA A 1 119 ? -7.891 0.101 14.256 1.00 92.50 119 ALA A C 1
ATOM 908 O O . ALA A 1 119 ? -8.925 -0.105 14.899 1.00 92.50 119 ALA A O 1
ATOM 909 N N . GLY A 1 120 ? -7.500 -0.722 13.279 1.00 92.25 120 GLY A N 1
ATOM 910 C CA . GLY A 1 120 ? -8.225 -1.919 12.852 1.00 92.25 120 GLY A CA 1
ATOM 911 C C . GLY A 1 120 ? -9.318 -1.654 11.819 1.00 92.25 120 GLY A C 1
ATOM 912 O O . GLY A 1 120 ? -10.044 -2.582 11.469 1.00 92.25 120 GLY A O 1
ATOM 913 N N . GLU A 1 121 ? -9.424 -0.423 11.326 1.00 96.06 121 GLU A N 1
ATOM 914 C CA . GLU A 1 121 ? -10.406 -0.054 10.314 1.00 96.06 121 GLU A CA 1
ATOM 915 C C . GLU A 1 121 ? -9.940 -0.468 8.909 1.00 96.06 121 GLU A C 1
ATOM 917 O O . GLU A 1 121 ? -8.735 -0.485 8.627 1.00 96.06 121 GLU A O 1
ATOM 922 N N . PRO A 1 122 ? -10.868 -0.812 7.999 1.00 96.56 122 PRO A N 1
ATOM 923 C CA . PRO A 1 122 ? -10.518 -1.150 6.627 1.00 96.56 122 PRO A CA 1
ATOM 924 C C . PRO A 1 122 ? -9.876 0.020 5.878 1.00 96.56 122 PRO A C 1
ATOM 926 O O . PRO A 1 122 ? -10.262 1.177 6.043 1.00 96.56 122 PRO A O 1
ATOM 929 N N . LEU A 1 123 ? -8.953 -0.294 4.968 1.00 96.38 123 LEU A N 1
ATOM 930 C CA . LEU A 1 123 ? -8.497 0.662 3.969 1.00 96.38 123 LEU A CA 1
ATOM 931 C C . LEU A 1 123 ? -9.514 0.724 2.829 1.00 96.38 123 LEU A C 1
ATOM 933 O O . LEU A 1 123 ? -9.695 -0.261 2.111 1.00 96.38 123 LEU A O 1
ATOM 937 N N . TYR A 1 124 ? -10.113 1.893 2.630 1.00 96.12 124 TYR A N 1
ATOM 938 C CA . TYR A 1 124 ? -10.999 2.155 1.503 1.00 96.12 124 TYR A CA 1
ATOM 939 C C . TYR A 1 124 ? -10.222 2.744 0.328 1.00 96.12 124 TYR A C 1
ATOM 941 O O . TYR A 1 124 ? -9.462 3.702 0.473 1.00 96.12 124 TYR A O 1
ATOM 949 N N . LEU A 1 125 ? -10.400 2.159 -0.854 1.00 94.94 125 LEU A N 1
ATOM 950 C CA . LEU A 1 125 ? -9.852 2.679 -2.101 1.00 94.94 125 LEU A CA 1
ATOM 951 C C . LEU A 1 125 ? -10.771 2.350 -3.275 1.00 94.94 125 LEU A C 1
ATOM 953 O O . LEU A 1 125 ? -11.576 1.421 -3.222 1.00 94.94 125 LEU A O 1
ATOM 957 N N . ARG A 1 126 ? -10.605 3.074 -4.382 1.00 95.62 126 ARG A N 1
ATOM 958 C CA . ARG A 1 126 ? -11.184 2.650 -5.659 1.00 95.62 126 ARG A CA 1
ATOM 959 C C . ARG A 1 126 ? -10.400 1.457 -6.191 1.00 95.62 126 ARG A C 1
ATOM 961 O O . ARG A 1 126 ? -9.177 1.527 -6.306 1.00 95.62 126 ARG A O 1
ATOM 968 N N 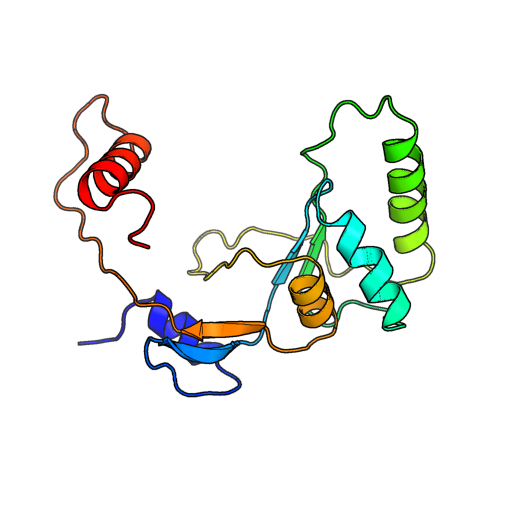. MET A 1 127 ? -11.109 0.381 -6.514 1.00 96.12 127 MET A N 1
ATOM 969 C CA . MET A 1 127 ? -10.551 -0.835 -7.089 1.00 96.12 127 MET A CA 1
ATOM 970 C C . MET A 1 127 ? -9.748 -0.487 -8.351 1.00 96.12 127 MET A C 1
ATOM 972 O O . MET A 1 127 ? -10.328 0.058 -9.297 1.00 96.12 127 MET A O 1
ATOM 976 N N . PRO A 1 128 ? -8.441 -0.793 -8.390 1.00 92.94 128 PRO A N 1
ATOM 977 C CA . PRO A 1 128 ? -7.619 -0.505 -9.554 1.00 92.94 128 PRO A CA 1
ATOM 978 C C . PRO A 1 128 ? -7.889 -1.500 -10.685 1.00 92.94 128 PRO A C 1
ATOM 980 O O . PRO A 1 128 ? -8.342 -2.630 -10.470 1.00 92.94 128 PRO A O 1
ATOM 983 N N . GLU A 1 129 ? -7.541 -1.098 -11.902 1.00 92.62 129 GLU A N 1
ATOM 984 C CA . GLU A 1 129 ? -7.325 -2.053 -12.982 1.00 92.62 129 GLU A CA 1
ATOM 985 C C . GLU A 1 129 ? -6.040 -2.847 -12.723 1.00 92.62 129 GLU A C 1
ATOM 987 O O . GLU A 1 129 ? -5.057 -2.326 -12.199 1.00 92.62 129 GLU A O 1
ATOM 992 N N . ILE A 1 130 ? -6.035 -4.132 -13.082 1.00 92.56 130 ILE A N 1
ATOM 993 C CA . ILE A 1 130 ? -4.857 -4.989 -12.915 1.00 92.56 130 ILE A CA 1
ATOM 994 C C . ILE A 1 130 ? -4.241 -5.223 -14.285 1.00 92.56 130 ILE A C 1
ATOM 996 O O . ILE A 1 130 ? -4.779 -5.975 -15.098 1.00 92.56 130 ILE A O 1
ATOM 1000 N N . TRP A 1 131 ? -3.091 -4.602 -14.516 1.00 91.06 131 TRP A N 1
ATOM 1001 C CA . TRP A 1 131 ? -2.360 -4.733 -15.767 1.00 91.06 131 TRP A CA 1
ATOM 1002 C C . TRP A 1 131 ? -1.407 -5.927 -15.719 1.00 91.06 131 TRP A C 1
ATOM 1004 O O . TRP A 1 131 ? -0.593 -6.076 -14.806 1.00 91.06 131 TRP A O 1
ATOM 1014 N N . GLY A 1 132 ? -1.514 -6.803 -16.717 1.00 91.06 132 GLY A N 1
ATOM 1015 C CA . GLY A 1 132 ? -0.623 -7.946 -16.877 1.00 91.06 132 GLY A CA 1
ATOM 1016 C C . GLY A 1 132 ? 0.589 -7.582 -17.725 1.00 91.06 132 GLY A C 1
ATOM 1017 O O . GLY A 1 132 ? 0.453 -7.384 -18.929 1.00 91.06 132 GLY A O 1
ATOM 1018 N N . VAL A 1 133 ? 1.780 -7.559 -17.125 1.00 91.25 133 VAL A N 1
ATOM 1019 C CA . VAL A 1 133 ? 3.042 -7.399 -17.862 1.00 91.25 133 VAL A CA 1
ATOM 1020 C C . VAL A 1 133 ? 3.672 -8.773 -18.070 1.00 91.25 133 VAL A C 1
ATOM 1022 O O . VAL A 1 133 ? 4.019 -9.461 -17.110 1.00 91.25 133 VAL A O 1
ATOM 1025 N N . ARG A 1 134 ? 3.811 -9.188 -19.332 1.00 92.62 134 ARG A N 1
ATOM 1026 C CA . ARG A 1 134 ? 4.474 -10.442 -19.705 1.00 92.62 134 ARG A CA 1
ATOM 1027 C C . ARG A 1 134 ? 5.890 -10.142 -20.176 1.00 92.62 134 ARG A C 1
ATOM 1029 O O . ARG A 1 134 ? 6.070 -9.567 -21.243 1.00 92.62 134 ARG A O 1
ATOM 1036 N N . LEU A 1 135 ? 6.876 -10.570 -19.395 1.00 92.62 135 LEU A N 1
ATOM 1037 C CA . LEU A 1 135 ? 8.276 -10.551 -19.806 1.00 92.62 135 LEU A CA 1
ATOM 1038 C C . LEU A 1 135 ? 8.590 -11.842 -20.561 1.00 92.62 135 LEU A C 1
ATOM 1040 O O . LEU A 1 135 ? 8.265 -12.938 -20.104 1.00 92.62 135 LEU A O 1
ATOM 1044 N N . THR A 1 136 ? 9.193 -11.698 -21.731 1.00 93.31 136 THR A N 1
ATOM 1045 C CA . THR A 1 136 ? 9.667 -12.804 -22.566 1.00 93.31 136 THR A CA 1
ATOM 1046 C C . THR A 1 136 ? 11.172 -12.684 -22.720 1.00 93.31 136 THR A C 1
ATOM 1048 O O . THR A 1 136 ? 11.678 -11.564 -22.735 1.00 93.31 136 THR A O 1
ATOM 1051 N N . SER A 1 137 ? 11.866 -13.810 -22.908 1.00 92.94 137 SER A N 1
ATOM 1052 C CA . SER A 1 137 ? 13.335 -13.892 -23.014 1.00 92.94 137 SER A CA 1
ATOM 1053 C C . SER A 1 137 ? 14.104 -13.417 -21.766 1.00 92.94 137 SER A C 1
ATOM 1055 O O . SER A 1 137 ? 13.508 -13.063 -20.748 1.00 92.94 137 SER A O 1
ATOM 1057 N N . ALA A 1 138 ? 15.435 -13.498 -21.824 1.00 94.06 138 ALA A N 1
ATOM 1058 C CA . ALA A 1 138 ? 16.336 -12.977 -20.799 1.00 94.06 138 ALA A CA 1
ATOM 1059 C C . ALA A 1 138 ? 16.728 -11.526 -21.114 1.00 94.06 138 ALA A C 1
ATOM 1061 O O . ALA A 1 138 ? 16.721 -11.115 -22.275 1.00 94.06 138 ALA A O 1
ATOM 1062 N N . LEU A 1 139 ? 17.089 -10.760 -20.083 1.00 94.31 139 LEU A N 1
ATOM 1063 C CA . LEU A 1 139 ? 17.639 -9.422 -20.285 1.00 94.31 139 LEU A CA 1
ATOM 1064 C C . LEU A 1 139 ? 19.013 -9.529 -20.973 1.00 94.31 139 LEU A C 1
ATOM 1066 O O . LEU A 1 139 ? 19.823 -10.352 -20.538 1.00 94.31 139 LEU A O 1
ATOM 1070 N N . PRO A 1 140 ? 19.280 -8.730 -22.025 1.00 93.94 140 PRO A N 1
ATOM 1071 C CA . PRO A 1 140 ? 20.606 -8.646 -22.627 1.00 93.94 140 PRO A CA 1
ATOM 1072 C C . PRO A 1 140 ? 21.668 -8.197 -21.620 1.00 93.94 140 PRO A C 1
ATOM 1074 O O . PRO A 1 140 ? 21.354 -7.610 -20.580 1.00 93.94 140 PRO A O 1
ATOM 1077 N N . GLU A 1 141 ? 22.936 -8.429 -21.952 1.00 95.00 141 GLU A N 1
ATOM 1078 C CA . GLU A 1 141 ? 24.051 -7.910 -21.162 1.00 95.00 141 GLU A CA 1
ATOM 1079 C C . GLU A 1 141 ? 23.921 -6.386 -20.997 1.00 95.00 141 GLU A C 1
ATOM 1081 O O . GLU A 1 141 ? 23.501 -5.689 -21.923 1.00 95.00 141 GLU A O 1
ATOM 1086 N N . TRP A 1 142 ? 24.249 -5.879 -19.806 1.00 94.81 142 TRP A N 1
ATOM 1087 C CA . TRP A 1 142 ? 24.127 -4.463 -19.423 1.00 94.81 142 TRP A CA 1
ATOM 1088 C C . TRP A 1 142 ? 22.698 -3.909 -19.302 1.00 94.81 142 TRP A C 1
ATOM 1090 O O . TRP A 1 142 ? 22.540 -2.742 -18.947 1.00 94.81 142 TRP A O 1
ATOM 1100 N N . VAL A 1 143 ? 21.657 -4.725 -19.506 1.00 95.94 143 VAL A N 1
ATOM 1101 C CA . VAL A 1 143 ? 20.257 -4.333 -19.276 1.00 95.94 143 VAL A CA 1
ATOM 1102 C C . VAL A 1 143 ? 19.781 -4.825 -17.910 1.00 95.94 143 VAL A C 1
ATOM 1104 O O . VAL A 1 143 ? 19.925 -5.992 -17.550 1.00 95.94 143 VAL A O 1
ATOM 1107 N N . SER A 1 144 ? 19.165 -3.930 -17.142 1.00 95.25 144 SER A N 1
ATOM 1108 C CA . SER A 1 144 ? 18.687 -4.182 -15.785 1.00 95.25 144 SER A CA 1
ATOM 1109 C C . SER A 1 144 ? 17.160 -4.104 -15.668 1.00 95.25 144 SER A C 1
ATOM 1111 O O . SER A 1 144 ? 16.451 -3.595 -16.536 1.00 95.25 144 SER A O 1
ATOM 1113 N N . ALA A 1 145 ? 16.623 -4.550 -14.528 1.00 93.50 145 ALA A N 1
ATOM 1114 C CA . ALA A 1 145 ? 15.199 -4.405 -14.212 1.00 93.50 145 ALA A CA 1
ATOM 1115 C C . ALA A 1 145 ? 14.731 -2.932 -14.172 1.00 93.50 145 ALA A C 1
ATOM 1117 O O . ALA A 1 145 ? 13.556 -2.636 -14.417 1.00 93.50 145 ALA A O 1
ATOM 1118 N N . LYS A 1 146 ? 15.650 -1.997 -13.894 1.00 94.81 146 LYS A N 1
ATOM 1119 C CA . LYS A 1 146 ? 15.371 -0.559 -13.942 1.00 94.81 146 LYS A CA 1
ATOM 1120 C C . LYS A 1 146 ? 15.031 -0.128 -15.368 1.00 94.81 146 LYS A C 1
ATOM 1122 O O . LYS A 1 146 ? 14.075 0.619 -15.547 1.00 94.81 146 LYS A O 1
ATOM 1127 N N . ASP A 1 147 ? 15.747 -0.636 -16.366 1.00 95.62 147 ASP A N 1
ATOM 1128 C CA . ASP A 1 147 ? 15.541 -0.274 -17.772 1.00 95.62 147 ASP A CA 1
ATOM 1129 C C . ASP A 1 147 ? 14.183 -0.761 -18.281 1.00 95.62 147 ASP A C 1
ATOM 1131 O O . ASP A 1 147 ? 13.479 -0.028 -18.970 1.00 95.62 147 ASP A O 1
ATOM 1135 N N . VAL A 1 148 ? 13.741 -1.940 -17.833 1.00 94.31 148 VAL A N 1
ATOM 1136 C CA . VAL A 1 148 ? 12.373 -2.426 -18.081 1.00 94.31 148 VAL A CA 1
ATOM 1137 C C . VAL A 1 148 ? 11.331 -1.470 -17.494 1.00 94.31 148 VAL A C 1
ATOM 1139 O O . VAL A 1 148 ? 10.346 -1.143 -18.151 1.00 94.31 148 VAL A O 1
ATOM 1142 N N . THR A 1 149 ? 11.546 -0.986 -16.267 1.00 92.50 149 THR A N 1
ATOM 1143 C CA . THR A 1 149 ? 10.630 -0.026 -15.625 1.00 92.50 149 THR A CA 1
ATOM 1144 C C . THR A 1 149 ? 10.598 1.308 -16.370 1.00 92.50 149 THR A C 1
ATOM 1146 O O . THR A 1 149 ? 9.526 1.870 -16.587 1.00 92.50 149 THR A O 1
ATOM 1149 N N . LEU A 1 150 ? 11.757 1.807 -16.801 1.00 94.38 150 LEU A N 1
ATOM 1150 C CA . LEU A 1 150 ? 11.846 3.038 -17.586 1.00 94.38 150 LEU A CA 1
ATOM 1151 C C . LEU A 1 150 ? 11.178 2.888 -18.956 1.00 94.38 150 LEU A C 1
ATOM 1153 O O . LEU A 1 150 ? 10.497 3.807 -19.405 1.00 94.38 150 LEU A O 1
ATOM 1157 N N . GLU A 1 151 ? 11.294 1.723 -19.588 1.00 94.06 151 GLU A N 1
ATOM 1158 C CA . GLU A 1 151 ? 10.601 1.428 -20.842 1.00 94.06 151 GLU A CA 1
ATOM 1159 C C . GLU A 1 151 ? 9.076 1.400 -20.658 1.00 94.06 151 GLU A C 1
ATOM 1161 O O . G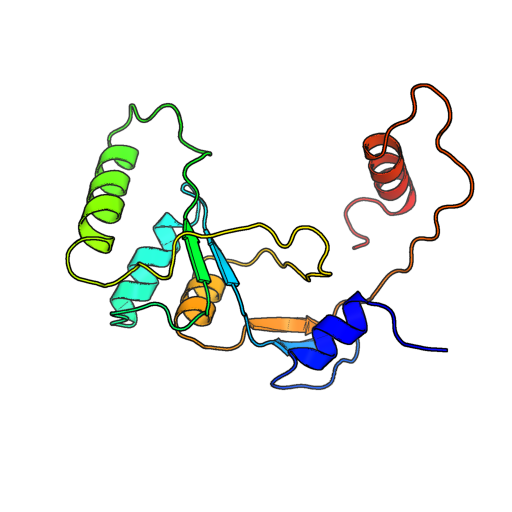LU A 1 151 ? 8.339 1.925 -21.494 1.00 94.06 151 GLU A O 1
ATOM 1166 N N . MET A 1 152 ? 8.584 0.864 -19.537 1.00 92.88 152 MET A N 1
ATOM 1167 C CA . MET A 1 152 ? 7.160 0.936 -19.191 1.00 92.88 152 MET A CA 1
ATOM 1168 C C . MET A 1 152 ? 6.693 2.388 -19.030 1.00 92.88 152 MET A C 1
ATOM 1170 O O . MET A 1 152 ? 5.663 2.764 -19.590 1.00 92.88 152 MET A O 1
ATOM 1174 N N . LEU A 1 153 ? 7.470 3.228 -18.337 1.00 92.94 153 LEU A N 1
ATOM 1175 C CA . LEU A 1 153 ? 7.175 4.660 -18.204 1.00 92.94 153 LEU A CA 1
ATOM 1176 C C . LEU A 1 153 ? 7.202 5.382 -19.557 1.00 92.94 153 LEU A C 1
ATOM 1178 O O . LEU A 1 153 ? 6.369 6.252 -19.798 1.00 92.94 153 LEU A O 1
ATOM 1182 N N . ARG A 1 154 ? 8.105 5.004 -20.469 1.00 94.00 154 ARG A N 1
ATOM 1183 C CA . ARG A 1 154 ? 8.155 5.564 -21.827 1.00 94.00 154 ARG A CA 1
ATOM 1184 C C . ARG A 1 154 ? 6.905 5.217 -22.641 1.00 94.00 154 ARG A C 1
ATOM 1186 O O . ARG A 1 154 ? 6.423 6.060 -23.391 1.00 94.00 154 ARG A O 1
ATOM 1193 N N . ARG A 1 155 ? 6.378 3.993 -22.506 1.00 92.12 155 ARG A N 1
ATOM 1194 C CA . ARG A 1 155 ? 5.189 3.521 -23.244 1.00 92.12 155 ARG A CA 1
ATOM 1195 C C . ARG A 1 155 ? 3.869 4.038 -22.680 1.00 92.12 155 ARG A C 1
ATOM 1197 O O . ARG A 1 155 ? 2.946 4.283 -23.449 1.00 92.12 155 ARG A O 1
ATOM 1204 N N . HIS A 1 156 ? 3.772 4.172 -21.360 1.00 89.44 156 HIS A N 1
ATOM 1205 C CA . HIS A 1 156 ? 2.504 4.432 -20.667 1.00 89.44 156 HIS A CA 1
ATOM 1206 C C . HIS A 1 156 ? 2.447 5.797 -19.960 1.00 89.44 156 HIS A C 1
ATOM 1208 O O . HIS A 1 156 ? 1.388 6.218 -19.492 1.00 89.44 156 HIS A O 1
ATOM 1214 N N . GLY A 1 157 ? 3.560 6.533 -19.936 1.00 89.06 157 GLY A N 1
ATOM 1215 C CA . GLY A 1 157 ? 3.652 7.864 -19.346 1.00 89.06 157 GLY A CA 1
ATOM 1216 C C . GLY A 1 157 ? 3.463 7.875 -17.827 1.00 89.06 157 GLY A C 1
ATOM 1217 O O . GLY A 1 157 ? 3.529 6.852 -17.152 1.00 89.06 157 GLY A O 1
ATOM 1218 N N . VAL A 1 158 ? 3.217 9.070 -17.281 1.00 86.31 158 VAL A N 1
ATOM 1219 C CA . VAL A 1 158 ? 3.035 9.305 -15.831 1.00 86.31 158 VAL A CA 1
ATOM 1220 C C . VAL A 1 158 ? 1.568 9.368 -15.395 1.00 86.31 158 VAL A C 1
ATOM 1222 O O . VAL A 1 158 ? 1.283 9.528 -14.213 1.00 86.31 158 VAL A O 1
ATOM 1225 N N . LYS A 1 159 ? 0.633 9.281 -16.349 1.00 75.06 159 LYS A N 1
ATOM 1226 C CA . LYS A 1 159 ? -0.818 9.379 -16.109 1.00 75.06 159 LYS A CA 1
ATOM 1227 C C . LYS A 1 159 ? -1.545 8.028 -16.191 1.00 75.06 159 LYS A C 1
ATOM 1229 O O . LYS A 1 159 ? -2.749 8.000 -15.975 1.00 75.06 159 LYS A O 1
ATOM 1234 N N . GLY A 1 160 ? -0.844 6.951 -16.559 1.00 57.53 160 GLY A N 1
ATOM 1235 C CA . GLY A 1 160 ? -1.435 5.679 -16.995 1.00 57.53 160 GLY A CA 1
ATOM 1236 C C . GLY A 1 160 ? -1.208 4.490 -16.059 1.00 57.53 160 GLY A C 1
ATOM 1237 O O . GLY A 1 160 ? -0.859 3.420 -16.546 1.00 57.53 160 GLY A O 1
ATOM 1238 N N . GLY A 1 161 ? -1.374 4.667 -14.746 1.00 55.84 161 GLY A N 1
ATOM 1239 C CA . GLY A 1 161 ? -1.275 3.590 -13.752 1.00 55.84 161 GLY A CA 1
ATOM 1240 C C . GLY A 1 161 ? -2.337 3.694 -12.672 1.00 55.84 161 GLY A C 1
ATOM 1241 O O . GLY A 1 161 ? -2.725 4.839 -12.350 1.00 55.84 161 GLY A O 1
#

Sequence (161 aa):
MGFPVARKLIDSHLVSGAPVPGREIGLRVDQTLTQDATGTLVMPELEALGLDRARTGVSIRYVDHNLLQADEKNRTRRTWRASGCRGRRWSGPTRTRAPRGRPACSRSVGGLEVAMAIAGEPLYLRMPEIWGVRLTSALPEWVSAKDVTLEMLRRHGVKGG

Foldseek 3Di:
DDDDPVVVQQVVFWDDDDLDFQTKTWGQDQEEEAELPQLLVLLVVLVVVVPLFFPHLYYDYHYDPCPPQPDVVSVVSVVSVVVVVPRRPHDDPPPPDPPPPDDDDDDDDHSNLSSCSRVRGTRMDGNHDDDDDDDDDDADPPDDPVVVVVVVCVVQPPPRD

Organism: NCBI:txid1068978

pLDDT: mean 79.42, std 19.69, range [29.03, 97.75]

Radius of gyration: 19.2 Å; chains: 1; bounding box: 42×41×52 Å

Secondary structure (DSSP, 8-state):
-PPPHHHHHHHTTEEEE---TTSEEEE--SEEEE-TTTHHHHHHHHHHTT-SS--SSEEEE---S-----SHHHHHHHHHHHHHTSSS---S-S-----TTS--------HHHHHHHHTTPPEEEEPPP-------SPPPTT--HHHHHHHHHHHHTTT--

InterPro domains:
  IPR001030 Aconitase/3-isopropylmalate dehydratase large subunit, alpha/beta/alpha domain [PF00330] (107-161)
  IPR015931 Aconitase/3-isopropylmalate dehydratase large subunit, alpha/beta/alpha, subdomain 1/3 [G3DSA:3.30.499.10] (2-87)
  IPR015931 Aconitase/3-isopropylmalate dehydratase large subunit, alpha/beta/alpha, subdomain 1/3 [G3DSA:3.30.499.10] (95-161)
  IPR036008 Aconitase, iron-sulfur domain [SSF53732] (1-161)
  IPR050926 Aconitase/IPM Isomerase [PTHR43160] (109-161)